Protein AF-A0A660VEI6-F1 (afdb_monomer_lite)

pLDDT: mean 92.46, std 9.11, range [47.25, 98.44]

Structure (mmCIF, N/CA/C/O backbone):
data_AF-A0A660VEI6-F1
#
_entry.id   AF-A0A660VEI6-F1
#
loop_
_atom_site.group_PDB
_atom_site.id
_atom_site.type_symbol
_atom_site.label_atom_id
_atom_site.label_alt_id
_atom_site.label_comp_id
_atom_site.label_asym_id
_atom_site.label_entity_id
_atom_site.label_seq_id
_atom_site.pdbx_PDB_ins_code
_atom_site.Cartn_x
_atom_site.Cartn_y
_atom_site.Cartn_z
_atom_site.occupancy
_atom_site.B_iso_or_equiv
_atom_site.auth_seq_id
_atom_site.auth_comp_id
_atom_site.auth_asym_id
_atom_site.auth_atom_id
_atom_site.pdbx_PDB_model_num
ATOM 1 N N . MET A 1 1 ? 2.452 -10.507 11.946 1.00 91.81 1 MET A N 1
ATOM 2 C CA . MET A 1 1 ? 1.048 -10.040 11.799 1.00 91.81 1 MET A CA 1
ATOM 3 C C . MET A 1 1 ? 0.202 -11.158 11.182 1.00 91.81 1 MET A C 1
ATOM 5 O O . MET A 1 1 ? 0.757 -11.928 10.415 1.00 91.81 1 MET A O 1
ATOM 9 N N . ARG A 1 2 ? -1.101 -11.297 11.499 1.00 91.75 2 ARG A N 1
ATOM 10 C CA . ARG A 1 2 ? -1.983 -12.286 10.831 1.00 91.75 2 ARG A CA 1
ATOM 11 C C . ARG A 1 2 ? -2.729 -11.631 9.669 1.00 91.75 2 ARG A C 1
ATOM 13 O O . ARG A 1 2 ? -3.482 -10.691 9.902 1.00 91.75 2 ARG A O 1
ATOM 20 N N . LEU A 1 3 ? -2.534 -12.141 8.456 1.00 94.94 3 LEU A N 1
ATOM 21 C CA . LEU A 1 3 ? -3.186 -11.627 7.252 1.00 94.94 3 LEU A CA 1
ATOM 22 C C . LEU A 1 3 ? -4.619 -12.165 7.103 1.00 94.94 3 LEU A C 1
ATOM 24 O O . LEU A 1 3 ? -4.914 -13.308 7.462 1.00 94.94 3 LEU A O 1
ATOM 28 N N . ARG A 1 4 ? -5.500 -11.313 6.584 1.00 95.50 4 ARG A N 1
ATOM 29 C CA . ARG A 1 4 ? -6.862 -11.602 6.133 1.00 95.50 4 ARG A CA 1
ATOM 30 C C . ARG A 1 4 ? -6.820 -12.113 4.691 1.00 95.50 4 ARG A C 1
ATOM 32 O O . ARG A 1 4 ? -5.919 -11.759 3.933 1.00 95.50 4 ARG A O 1
ATOM 39 N N . ASP A 1 5 ? -7.822 -12.898 4.312 1.00 93.25 5 ASP A N 1
ATOM 40 C CA . ASP A 1 5 ? -8.094 -13.169 2.900 1.00 93.25 5 ASP A CA 1
ATOM 41 C C . ASP A 1 5 ? -8.812 -11.961 2.278 1.00 93.25 5 ASP A C 1
ATOM 43 O O . ASP A 1 5 ? -9.616 -11.296 2.938 1.00 93.25 5 ASP A O 1
ATOM 47 N N . THR A 1 6 ? -8.488 -11.619 1.036 1.00 94.12 6 THR A N 1
ATOM 48 C CA . THR A 1 6 ? -9.081 -10.475 0.330 1.00 94.12 6 THR A CA 1
ATOM 49 C C . THR A 1 6 ? -9.237 -10.835 -1.145 1.00 94.12 6 THR A C 1
ATOM 51 O O . THR A 1 6 ? -8.268 -10.751 -1.903 1.00 94.12 6 THR A O 1
ATOM 54 N N . PRO A 1 7 ? -10.437 -11.268 -1.569 1.00 93.19 7 PRO A N 1
ATOM 55 C CA . PRO A 1 7 ? -10.655 -11.733 -2.929 1.00 93.19 7 PRO A CA 1
ATOM 56 C C . PRO A 1 7 ? -10.561 -10.586 -3.941 1.00 93.19 7 PRO A C 1
ATOM 58 O O . PRO A 1 7 ? -10.921 -9.445 -3.653 1.00 93.19 7 PRO A O 1
ATOM 61 N N . GLY A 1 8 ? -10.128 -10.919 -5.159 1.00 94.81 8 GLY A N 1
ATOM 62 C CA . GLY A 1 8 ? -10.069 -9.983 -6.284 1.00 94.81 8 GLY A CA 1
ATOM 63 C C . GLY A 1 8 ? -8.784 -9.164 -6.383 1.00 94.81 8 GLY A C 1
ATOM 64 O O . GLY A 1 8 ? -8.710 -8.291 -7.237 1.00 94.81 8 GLY A O 1
ATOM 65 N N . LEU A 1 9 ? -7.772 -9.425 -5.552 1.00 95.81 9 LEU A N 1
ATOM 66 C CA . LEU A 1 9 ? -6.461 -8.800 -5.724 1.00 95.81 9 LEU A CA 1
ATOM 67 C C . LEU A 1 9 ? -5.792 -9.268 -7.034 1.00 95.81 9 LEU A C 1
ATOM 69 O O . LEU A 1 9 ? -5.823 -10.466 -7.330 1.00 95.81 9 LEU A O 1
ATOM 73 N N . PRO A 1 10 ? -5.195 -8.352 -7.820 1.00 95.69 10 PRO A N 1
ATOM 74 C CA . PRO A 1 10 ? -4.410 -8.721 -8.992 1.00 95.69 10 PRO A CA 1
ATOM 75 C C . PRO A 1 10 ? -3.068 -9.347 -8.590 1.00 95.69 10 PRO A C 1
ATOM 77 O O . PRO A 1 10 ? -2.611 -9.193 -7.458 1.00 95.69 10 PRO A O 1
ATOM 80 N N . ASP A 1 11 ? -2.417 -10.009 -9.548 1.00 91.19 11 ASP A N 1
ATOM 81 C CA . ASP A 1 11 ? -1.073 -10.556 -9.360 1.00 91.19 11 ASP A CA 1
ATOM 82 C C . ASP A 1 11 ? -0.056 -9.440 -9.062 1.00 91.19 11 ASP A C 1
ATOM 84 O O . ASP A 1 11 ? 0.163 -8.546 -9.879 1.00 91.19 11 ASP A O 1
ATOM 88 N N . ALA A 1 12 ? 0.570 -9.503 -7.886 1.00 88.25 12 ALA A N 1
ATOM 89 C CA . ALA A 1 12 ? 1.587 -8.553 -7.447 1.00 88.25 12 ALA A CA 1
ATOM 90 C C . ALA A 1 12 ? 3.021 -8.956 -7.851 1.00 88.25 12 ALA A C 1
ATOM 92 O O . ALA A 1 12 ? 3.959 -8.222 -7.550 1.00 88.25 12 ALA A O 1
ATOM 93 N N . THR A 1 13 ? 3.212 -10.098 -8.524 1.00 86.75 13 THR A N 1
ATOM 94 C CA . THR A 1 13 ? 4.536 -10.654 -8.868 1.00 86.75 13 THR A CA 1
ATOM 95 C C . THR A 1 13 ? 5.081 -10.215 -10.231 1.00 86.75 13 THR A C 1
ATOM 97 O O . THR A 1 13 ? 6.112 -10.719 -10.675 1.00 86.75 13 THR A O 1
ATOM 100 N N . LEU A 1 14 ? 4.459 -9.216 -10.871 1.00 83.88 14 LEU A N 1
ATOM 101 C CA . LEU A 1 14 ? 5.017 -8.552 -12.055 1.00 83.88 14 LEU A CA 1
ATOM 102 C C . LEU A 1 14 ? 6.443 -8.028 -11.755 1.00 83.88 14 LEU A C 1
ATOM 104 O O . LEU A 1 14 ? 6.657 -7.360 -10.739 1.00 83.88 14 LEU A O 1
ATOM 108 N N . GLN A 1 15 ? 7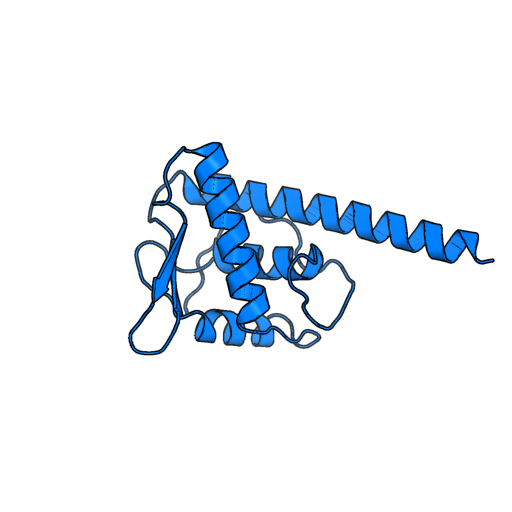.415 -8.328 -12.620 1.00 72.75 15 GLN A N 1
ATOM 109 C CA . GLN A 1 15 ? 8.814 -7.844 -12.545 1.00 72.75 15 GLN A CA 1
ATOM 110 C C . GLN A 1 15 ? 8.984 -6.667 -13.525 1.00 72.75 15 GLN A C 1
ATOM 112 O O . GLN A 1 15 ? 8.385 -6.807 -14.592 1.00 72.75 15 GLN A O 1
ATOM 117 N N . PRO A 1 16 ? 9.715 -5.542 -13.276 1.00 66.62 16 PRO A N 1
ATOM 118 C CA . PRO A 1 16 ? 10.886 -5.232 -12.398 1.00 66.62 16 PRO A CA 1
ATOM 119 C C . PRO A 1 16 ? 10.587 -4.065 -11.394 1.00 66.62 16 PRO A C 1
ATOM 121 O O . PRO A 1 16 ? 9.400 -3.801 -11.261 1.00 66.62 16 PRO A O 1
ATOM 124 N N . PRO A 1 17 ? 11.513 -3.302 -10.728 1.00 64.94 17 PRO A N 1
ATOM 125 C CA . PRO A 1 17 ? 12.928 -3.497 -10.287 1.00 64.94 17 PRO A CA 1
ATOM 126 C C . PRO A 1 17 ? 13.077 -4.297 -8.962 1.00 64.94 17 PRO A C 1
ATOM 128 O O . PRO A 1 17 ? 12.081 -4.714 -8.418 1.00 64.94 17 PRO A O 1
ATOM 131 N N . THR A 1 18 ? 14.287 -4.564 -8.430 1.00 74.50 18 THR A N 1
ATOM 132 C CA . THR A 1 18 ? 14.507 -5.359 -7.177 1.00 74.50 18 THR A CA 1
ATOM 133 C C . THR A 1 18 ? 14.773 -4.519 -5.918 1.00 74.50 18 THR A C 1
ATOM 135 O O . THR A 1 18 ? 14.865 -5.039 -4.809 1.00 74.50 18 THR A O 1
ATOM 138 N N . VAL A 1 19 ? 14.945 -3.207 -6.068 1.00 85.31 19 VAL A N 1
ATOM 139 C CA . VAL A 1 19 ? 15.024 -2.264 -4.945 1.00 85.31 19 VAL A CA 1
ATOM 140 C C . VAL A 1 19 ? 13.736 -1.464 -4.964 1.00 85.31 19 VAL A C 1
ATOM 142 O O . VAL A 1 19 ? 13.401 -0.895 -6.001 1.00 85.31 19 VAL A O 1
ATOM 145 N N . ALA A 1 20 ? 13.003 -1.454 -3.850 1.00 86.56 20 ALA A N 1
ATOM 146 C CA . ALA A 1 20 ? 11.737 -0.746 -3.798 1.00 86.56 20 ALA A CA 1
ATOM 147 C C . ALA A 1 20 ? 11.972 0.770 -3.763 1.00 86.56 20 ALA A C 1
ATOM 149 O O . ALA A 1 20 ? 12.772 1.266 -2.965 1.00 86.56 20 ALA A O 1
ATOM 150 N N . GLU A 1 21 ? 11.232 1.504 -4.586 1.00 92.62 21 GLU A N 1
ATOM 151 C CA . GLU A 1 21 ? 11.323 2.959 -4.693 1.00 92.62 21 GLU A CA 1
ATOM 152 C C . GLU A 1 21 ? 9.955 3.604 -4.462 1.00 92.62 21 GLU A C 1
ATOM 154 O O . GLU A 1 21 ? 8.908 3.072 -4.831 1.00 92.62 21 GLU A O 1
ATOM 159 N N . ALA A 1 22 ? 9.947 4.770 -3.817 1.00 93.69 22 ALA A N 1
ATOM 160 C CA . ALA A 1 22 ? 8.710 5.503 -3.583 1.00 93.69 22 ALA A CA 1
ATOM 161 C C . ALA A 1 22 ? 8.152 6.043 -4.910 1.00 93.69 22 ALA A C 1
ATOM 163 O O . ALA A 1 22 ? 8.861 6.724 -5.651 1.00 93.69 22 ALA A O 1
ATOM 164 N N . GLY A 1 23 ? 6.873 5.773 -5.183 1.00 90.69 23 GLY A N 1
ATOM 165 C CA . GLY A 1 23 ? 6.206 6.181 -6.423 1.00 90.69 23 GLY A CA 1
ATOM 166 C C . GLY A 1 23 ? 6.488 5.274 -7.624 1.00 90.69 23 GLY A C 1
ATOM 167 O O . GLY A 1 23 ? 5.968 5.532 -8.710 1.00 90.69 23 GLY A O 1
ATOM 168 N N . ASP A 1 24 ? 7.281 4.214 -7.447 1.00 92.81 24 ASP A N 1
ATOM 169 C CA . ASP A 1 24 ? 7.398 3.145 -8.431 1.00 92.81 24 ASP A CA 1
ATOM 170 C C . ASP A 1 24 ? 6.167 2.215 -8.344 1.00 92.81 24 ASP A C 1
ATOM 172 O O . ASP A 1 24 ? 5.880 1.669 -7.272 1.00 92.81 24 ASP A O 1
ATOM 176 N N . PRO A 1 25 ? 5.427 1.986 -9.449 1.00 94.75 25 PRO A N 1
ATOM 177 C CA . PRO A 1 25 ? 4.172 1.237 -9.406 1.00 94.75 25 PRO A CA 1
ATOM 178 C C . PRO A 1 25 ? 4.347 -0.223 -8.968 1.00 94.75 25 PRO A C 1
ATOM 180 O O . PRO A 1 25 ? 3.428 -0.786 -8.371 1.00 94.75 25 PRO A O 1
ATOM 183 N N . PHE A 1 26 ? 5.507 -0.841 -9.209 1.00 95.19 26 PHE A N 1
ATOM 184 C CA . PHE A 1 26 ? 5.761 -2.228 -8.810 1.00 95.19 26 PHE A CA 1
ATOM 185 C C . PHE A 1 26 ? 5.998 -2.353 -7.304 1.00 95.19 26 PHE A C 1
ATOM 187 O O . PHE A 1 26 ? 5.517 -3.306 -6.678 1.00 95.19 26 PHE A O 1
ATOM 194 N N . SER A 1 27 ? 6.694 -1.374 -6.727 1.00 95.44 27 SER A N 1
ATOM 195 C CA . SER A 1 27 ? 6.875 -1.214 -5.284 1.00 95.44 27 SER A CA 1
ATOM 196 C C . SER A 1 27 ? 5.529 -0.960 -4.600 1.00 95.44 27 SER A C 1
ATOM 198 O O . SER A 1 27 ? 5.123 -1.709 -3.705 1.00 95.44 27 SER A O 1
ATOM 200 N N . ASP A 1 28 ? 4.784 0.035 -5.088 1.00 97.12 28 ASP A N 1
ATOM 201 C CA . ASP A 1 28 ? 3.484 0.426 -4.541 1.00 97.12 28 ASP A CA 1
ATOM 202 C C . ASP A 1 28 ? 2.456 -0.712 -4.628 1.00 97.12 28 ASP A C 1
ATOM 204 O O . ASP A 1 28 ? 1.696 -0.933 -3.681 1.00 97.12 28 ASP A O 1
ATOM 208 N N . LEU A 1 29 ? 2.439 -1.485 -5.723 1.00 97.19 29 LEU A N 1
ATOM 209 C CA . LEU A 1 29 ? 1.528 -2.622 -5.888 1.00 97.19 29 LEU A CA 1
ATOM 210 C C . LEU A 1 29 ? 1.730 -3.672 -4.792 1.00 97.19 29 LEU A C 1
ATOM 212 O O . LEU A 1 29 ? 0.752 -4.145 -4.212 1.00 97.19 29 LEU A O 1
ATOM 216 N N . ARG A 1 30 ? 2.983 -4.016 -4.473 1.00 97.12 30 ARG A N 1
ATOM 217 C CA . ARG A 1 30 ? 3.315 -5.002 -3.430 1.00 97.12 30 ARG A CA 1
ATOM 218 C C . ARG A 1 30 ? 2.909 -4.511 -2.047 1.00 97.12 30 ARG A C 1
ATOM 220 O O . ARG A 1 30 ? 2.302 -5.272 -1.286 1.00 97.12 30 ARG A O 1
ATOM 227 N N . VAL A 1 31 ? 3.165 -3.234 -1.756 1.00 97.94 31 VAL A N 1
ATOM 228 C CA . VAL A 1 31 ? 2.718 -2.590 -0.516 1.00 97.94 31 VAL A CA 1
ATOM 229 C C . VAL A 1 31 ? 1.192 -2.649 -0.423 1.00 97.94 31 VAL A C 1
ATOM 231 O O . VAL A 1 31 ? 0.664 -3.227 0.526 1.00 97.94 31 VAL A O 1
ATOM 234 N N . VAL A 1 32 ? 0.459 -2.148 -1.422 1.00 98.44 32 VAL A N 1
ATOM 235 C CA . VAL A 1 32 ? -1.016 -2.143 -1.426 1.00 98.44 32 VAL A CA 1
ATOM 236 C C . VAL A 1 32 ? -1.593 -3.558 -1.332 1.00 98.44 32 VAL A C 1
ATOM 238 O O . VAL A 1 32 ? -2.574 -3.769 -0.617 1.00 98.44 32 VAL A O 1
ATOM 241 N N . HIS A 1 33 ? -0.969 -4.543 -1.978 1.00 97.88 33 HIS A N 1
ATOM 242 C CA . HIS A 1 33 ? -1.372 -5.946 -1.894 1.00 97.88 33 HIS A CA 1
ATOM 243 C C . HIS A 1 33 ? -1.242 -6.505 -0.465 1.00 97.88 33 HIS A C 1
ATOM 245 O O . HIS A 1 33 ? -2.107 -7.252 0.004 1.00 97.88 33 HIS A O 1
ATOM 251 N N . LEU A 1 34 ? -0.191 -6.136 0.275 1.00 98.44 34 LEU A N 1
ATOM 252 C CA . LEU A 1 34 ? -0.090 -6.462 1.698 1.00 98.44 34 LEU A CA 1
ATOM 253 C C . LEU A 1 34 ? -1.129 -5.693 2.526 1.00 98.44 34 LEU A C 1
ATOM 255 O O . LEU A 1 34 ? -1.847 -6.312 3.312 1.00 98.44 34 LEU A O 1
ATOM 259 N N . LEU A 1 35 ? -1.271 -4.380 2.320 1.00 98.25 35 LEU A N 1
ATOM 260 C CA . LEU A 1 35 ? -2.215 -3.524 3.056 1.00 98.25 35 LEU A CA 1
ATOM 261 C C . LEU A 1 35 ? -3.683 -3.929 2.866 1.00 98.25 35 LEU A C 1
ATOM 263 O O . LEU A 1 35 ? -4.508 -3.761 3.767 1.00 98.25 35 LEU A O 1
ATOM 267 N N . ALA A 1 36 ? -4.031 -4.514 1.724 1.00 97.94 36 ALA A N 1
ATOM 268 C CA . ALA A 1 36 ? -5.345 -5.104 1.510 1.00 97.94 36 ALA A CA 1
ATOM 269 C C . ALA A 1 36 ? -5.642 -6.223 2.521 1.00 97.94 36 ALA A C 1
ATOM 271 O O . ALA A 1 36 ? -6.769 -6.342 2.999 1.00 97.94 36 ALA A O 1
ATOM 272 N N . ARG A 1 37 ? -4.611 -6.968 2.926 1.00 97.75 37 ARG A N 1
ATOM 273 C CA . ARG A 1 37 ? -4.708 -8.170 3.755 1.00 97.75 37 ARG A CA 1
ATOM 274 C C . ARG A 1 37 ? -4.350 -7.935 5.222 1.00 97.75 37 ARG A C 1
ATOM 276 O O . ARG A 1 37 ? -4.560 -8.832 6.030 1.00 97.75 37 ARG A O 1
ATOM 283 N N . ILE A 1 38 ? -3.838 -6.773 5.625 1.00 97.38 38 ILE A N 1
ATOM 284 C CA . ILE A 1 38 ? -3.577 -6.528 7.054 1.00 97.38 38 ILE A CA 1
ATOM 285 C C . ILE A 1 38 ? -4.888 -6.483 7.869 1.00 97.38 38 ILE A C 1
ATOM 287 O O . ILE A 1 38 ? -5.963 -6.260 7.296 1.00 97.38 38 ILE A O 1
ATOM 291 N N . PRO A 1 39 ? -4.838 -6.698 9.197 1.00 96.38 39 PRO A N 1
ATOM 292 C CA . PRO A 1 39 ? -5.996 -6.515 10.069 1.00 96.38 39 PRO A CA 1
ATOM 293 C C . PRO A 1 39 ? -6.620 -5.114 9.963 1.00 96.38 39 PRO A C 1
ATOM 295 O O . PRO A 1 39 ? -5.921 -4.133 9.718 1.00 96.38 39 PRO A O 1
ATOM 298 N N . ARG A 1 40 ? -7.936 -5.024 10.178 1.00 95.44 40 ARG A N 1
ATOM 299 C CA . ARG A 1 40 ? -8.696 -3.762 10.208 1.00 95.44 40 ARG A CA 1
ATOM 300 C C . ARG A 1 40 ? -8.992 -3.328 11.639 1.00 95.44 40 ARG A C 1
ATOM 302 O O . ARG A 1 40 ? -8.938 -4.145 12.553 1.00 95.44 40 ARG A O 1
ATOM 309 N N . GLY A 1 41 ? -9.284 -2.043 11.826 1.00 95.88 41 GLY A N 1
ATOM 310 C CA . GLY A 1 41 ? -9.723 -1.460 13.097 1.00 95.88 41 GLY A CA 1
ATOM 311 C C . GLY A 1 41 ? -8.667 -1.436 14.206 1.00 95.88 41 GLY A C 1
ATOM 312 O O . GLY A 1 41 ? -8.961 -0.988 15.312 1.00 95.88 41 GLY A O 1
ATOM 313 N N . GLN A 1 42 ? -7.443 -1.891 13.932 1.00 94.88 42 GLN A N 1
ATOM 314 C CA . GLN A 1 42 ? -6.358 -1.962 14.905 1.00 94.88 42 GLN A CA 1
ATOM 315 C C . GLN A 1 42 ? -5.059 -1.371 14.340 1.00 94.88 42 GLN A C 1
ATOM 317 O O . GLN A 1 42 ? -4.813 -1.500 13.138 1.00 94.88 42 GLN A O 1
ATOM 322 N N . PRO A 1 43 ? -4.214 -0.751 15.185 1.00 96.00 43 PRO A N 1
ATOM 323 C CA . PRO A 1 43 ? -2.908 -0.266 14.759 1.00 96.00 43 PRO A CA 1
ATOM 324 C C . PRO A 1 43 ? -1.975 -1.408 14.352 1.00 96.00 43 PRO A C 1
ATOM 326 O O . PRO A 1 43 ? -1.866 -2.421 15.046 1.00 96.00 43 PRO A O 1
ATOM 329 N N . VAL A 1 44 ? -1.272 -1.214 13.240 1.00 97.38 44 VAL A N 1
ATOM 330 C CA . VAL A 1 44 ? -0.176 -2.065 12.770 1.00 97.38 44 VAL A CA 1
ATOM 331 C C . VAL A 1 44 ? 1.066 -1.195 12.613 1.00 97.38 44 VAL A C 1
ATOM 333 O O . VAL A 1 44 ? 1.031 -0.191 11.903 1.00 97.38 44 VAL A O 1
ATOM 336 N N . HIS A 1 45 ? 2.180 -1.559 13.252 1.00 97.56 45 HIS A N 1
ATOM 337 C CA . HIS A 1 45 ? 3.427 -0.810 13.096 1.00 97.56 45 HIS A CA 1
ATOM 338 C C . HIS A 1 45 ? 3.938 -0.893 11.658 1.00 97.56 45 HIS A C 1
ATOM 340 O O . HIS A 1 45 ? 4.033 -1.980 11.092 1.00 97.56 45 HIS A O 1
ATOM 346 N N . VAL A 1 46 ? 4.375 0.237 11.096 1.00 98.12 46 VAL A N 1
ATOM 347 C CA . VAL A 1 46 ? 4.966 0.264 9.747 1.00 98.12 46 VAL A CA 1
ATOM 348 C C . VAL A 1 46 ? 6.201 -0.634 9.655 1.00 98.12 46 VAL A C 1
ATOM 350 O O . VAL A 1 46 ? 6.432 -1.242 8.617 1.00 98.12 46 VAL A O 1
ATOM 353 N N . ARG A 1 47 ? 6.969 -0.783 10.744 1.00 97.31 47 ARG A N 1
ATOM 354 C CA . ARG A 1 47 ? 8.090 -1.735 10.786 1.00 97.31 47 ARG A CA 1
ATOM 355 C C . ARG A 1 47 ? 7.628 -3.164 10.490 1.00 97.31 47 ARG A C 1
ATOM 357 O O . ARG A 1 47 ? 8.216 -3.811 9.644 1.00 97.31 47 ARG A O 1
ATOM 364 N N . ASP A 1 48 ? 6.551 -3.616 11.124 1.00 98.00 48 ASP A N 1
ATOM 365 C CA . ASP A 1 48 ? 6.056 -4.982 10.937 1.00 98.00 48 ASP A CA 1
ATOM 366 C C . ASP A 1 48 ? 5.477 -5.192 9.519 1.00 98.00 48 ASP A C 1
ATOM 368 O O . ASP A 1 48 ? 5.407 -6.321 9.039 1.00 98.00 48 ASP A O 1
ATOM 372 N N . ILE A 1 49 ? 5.058 -4.111 8.844 1.00 98.38 49 ILE A N 1
ATOM 373 C CA . ILE A 1 49 ? 4.661 -4.127 7.427 1.00 98.38 49 ILE A CA 1
ATOM 374 C C . ILE A 1 49 ? 5.895 -4.310 6.538 1.00 98.38 49 ILE A C 1
ATOM 376 O O . ILE A 1 49 ? 5.860 -5.152 5.648 1.00 98.38 49 ILE A O 1
ATOM 380 N N . VAL A 1 50 ? 6.978 -3.569 6.797 1.00 98.19 50 VAL A N 1
ATOM 381 C CA . VAL A 1 50 ? 8.260 -3.729 6.085 1.00 98.19 50 VAL A CA 1
ATOM 382 C C . VAL A 1 50 ? 8.804 -5.145 6.274 1.00 98.19 50 VAL A C 1
ATOM 384 O O . VAL A 1 50 ? 9.046 -5.827 5.286 1.00 98.19 50 VAL A O 1
ATOM 387 N N . ASP A 1 51 ? 8.881 -5.623 7.519 1.00 98.00 51 ASP A N 1
ATOM 388 C CA . ASP A 1 51 ? 9.378 -6.967 7.836 1.00 98.00 51 ASP A CA 1
ATOM 389 C C . ASP A 1 51 ? 8.576 -8.056 7.095 1.00 98.00 51 ASP A C 1
ATOM 391 O O . ASP A 1 51 ? 9.132 -9.058 6.648 1.00 98.00 51 ASP A O 1
ATOM 395 N N . GLN A 1 52 ? 7.259 -7.865 6.945 1.00 98.31 52 GLN A N 1
ATOM 396 C CA . GLN A 1 52 ? 6.412 -8.792 6.196 1.00 98.31 52 GLN A CA 1
ATOM 397 C C . GLN A 1 52 ? 6.614 -8.684 4.678 1.00 98.31 52 GLN A C 1
ATOM 399 O O . GLN A 1 52 ? 6.561 -9.708 4.005 1.00 98.31 52 GLN A O 1
ATOM 404 N N . LEU A 1 53 ? 6.842 -7.485 4.131 1.00 97.44 53 LEU A N 1
ATOM 405 C CA . LEU A 1 53 ? 7.143 -7.307 2.705 1.00 97.44 53 LEU A CA 1
ATOM 406 C C . LEU A 1 53 ? 8.465 -7.975 2.329 1.00 97.44 53 LEU A C 1
ATOM 408 O O . LEU A 1 53 ? 8.491 -8.740 1.370 1.00 97.44 53 LEU A O 1
ATOM 412 N N . ASP A 1 54 ? 9.523 -7.747 3.106 1.00 96.50 54 ASP A N 1
ATOM 413 C CA . ASP A 1 54 ? 10.834 -8.364 2.868 1.00 96.50 54 ASP A CA 1
ATOM 414 C C . ASP A 1 54 ? 10.780 -9.896 3.029 1.00 96.50 54 ASP A C 1
ATOM 416 O O . ASP A 1 54 ? 11.505 -10.626 2.357 1.00 96.50 54 ASP A O 1
ATOM 420 N N . ALA A 1 55 ? 9.894 -10.411 3.892 1.00 96.56 55 ALA A N 1
ATOM 421 C CA . ALA A 1 55 ? 9.664 -11.849 4.031 1.00 96.56 55 ALA A CA 1
ATOM 422 C C . ALA A 1 55 ? 8.855 -12.454 2.866 1.00 96.56 55 ALA A C 1
ATOM 424 O O . ALA A 1 55 ? 9.112 -13.595 2.478 1.00 96.56 55 ALA A O 1
ATOM 425 N N . ASP A 1 56 ? 7.878 -11.717 2.326 1.00 94.94 56 ASP A N 1
ATOM 426 C CA . ASP A 1 56 ? 7.028 -12.159 1.211 1.00 94.94 56 ASP A CA 1
ATOM 427 C C . ASP A 1 56 ? 7.763 -12.072 -0.144 1.00 94.94 56 ASP A C 1
ATOM 429 O O . ASP A 1 56 ? 7.486 -12.868 -1.043 1.00 94.94 56 ASP A O 1
ATOM 433 N N . TYR A 1 57 ? 8.705 -11.132 -0.288 1.00 92.62 57 TYR A N 1
ATOM 434 C CA . TYR A 1 57 ? 9.432 -10.838 -1.528 1.00 92.62 57 TYR A CA 1
ATOM 435 C C . TYR A 1 57 ? 10.948 -10.835 -1.285 1.00 92.62 57 TYR A C 1
ATOM 437 O O . TYR A 1 57 ? 11.573 -9.789 -1.159 1.00 92.62 57 TYR A O 1
ATOM 445 N N . LEU A 1 58 ? 11.550 -12.026 -1.230 1.00 91.69 58 LEU A N 1
ATOM 446 C CA . LEU A 1 58 ? 12.966 -12.215 -0.870 1.00 91.69 58 LEU A CA 1
ATOM 447 C C . LEU A 1 58 ? 13.967 -11.577 -1.849 1.00 91.69 58 LEU A C 1
ATOM 449 O O . LEU A 1 58 ? 15.137 -11.395 -1.516 1.00 91.69 58 LEU A O 1
ATOM 453 N N . ASP A 1 59 ? 13.530 -11.304 -3.074 1.00 90.00 59 ASP A N 1
ATOM 454 C CA . ASP A 1 59 ? 14.280 -10.613 -4.120 1.00 90.00 59 ASP A CA 1
ATOM 455 C C . ASP A 1 59 ? 14.137 -9.084 -4.053 1.00 90.00 59 ASP A C 1
ATOM 457 O O . ASP A 1 59 ? 14.741 -8.386 -4.865 1.00 90.00 59 ASP A O 1
ATOM 461 N N . TRP A 1 60 ? 13.369 -8.567 -3.089 1.00 93.50 60 TRP A N 1
ATOM 462 C CA . TRP A 1 60 ? 13.121 -7.146 -2.886 1.00 93.50 60 TRP A CA 1
ATOM 463 C C . TRP A 1 60 ? 13.693 -6.649 -1.562 1.00 93.50 60 TRP A C 1
ATOM 465 O O . TRP A 1 60 ? 13.841 -7.394 -0.597 1.00 93.50 60 TRP A O 1
ATOM 475 N N . SER A 1 61 ? 13.988 -5.351 -1.517 1.00 95.06 61 SER A N 1
ATOM 476 C CA . SER A 1 61 ? 14.266 -4.641 -0.270 1.00 95.06 61 SER A CA 1
ATOM 477 C C . SER A 1 61 ? 13.325 -3.456 -0.136 1.00 95.06 61 SER A C 1
ATOM 479 O O . SER A 1 61 ? 13.358 -2.538 -0.960 1.00 95.06 61 SER A O 1
ATOM 481 N N . PHE A 1 62 ? 12.502 -3.476 0.910 1.00 96.75 62 PHE A N 1
ATOM 482 C CA . PHE A 1 62 ? 11.587 -2.400 1.253 1.00 96.75 62 PHE A CA 1
ATOM 483 C C . PHE A 1 62 ? 12.147 -1.528 2.372 1.00 96.75 62 PHE A C 1
ATOM 485 O O . PHE A 1 62 ? 12.781 -1.985 3.320 1.00 96.75 62 PHE A O 1
ATOM 492 N N . SER A 1 63 ? 11.868 -0.230 2.286 1.00 97.00 63 SER A N 1
ATOM 493 C CA . SER A 1 63 ? 12.169 0.716 3.354 1.00 97.00 63 SER A CA 1
ATOM 494 C C . SER A 1 63 ? 10.882 1.247 3.977 1.00 97.00 63 SER A C 1
ATOM 496 O O . SER A 1 63 ? 9.799 1.218 3.384 1.00 97.00 63 SER A O 1
ATOM 498 N N . ARG A 1 64 ? 11.004 1.800 5.188 1.00 97.00 64 ARG A N 1
ATOM 499 C CA . ARG A 1 64 ? 9.900 2.519 5.838 1.00 97.00 64 ARG A CA 1
ATOM 500 C C . ARG A 1 64 ? 9.380 3.664 4.966 1.00 97.00 64 ARG A C 1
ATOM 502 O O . ARG A 1 64 ? 8.182 3.918 4.971 1.00 97.00 64 ARG A O 1
ATOM 509 N N . GLU A 1 65 ? 10.270 4.354 4.259 1.00 97.06 65 GLU A N 1
ATOM 510 C CA . GLU A 1 65 ? 9.931 5.514 3.430 1.00 97.06 65 GLU A CA 1
ATOM 511 C C . GLU A 1 65 ? 9.032 5.117 2.261 1.00 97.06 65 GLU A C 1
ATOM 513 O O . GLU A 1 65 ? 8.031 5.789 2.030 1.00 97.06 65 GLU A O 1
ATOM 518 N N . VAL A 1 66 ? 9.323 3.987 1.605 1.00 97.56 66 VAL A N 1
ATOM 519 C CA . VAL A 1 66 ? 8.474 3.432 0.540 1.00 97.56 66 VAL A CA 1
ATOM 520 C C . VAL A 1 66 ? 7.072 3.155 1.078 1.00 97.56 66 VAL A C 1
ATOM 522 O O . VAL A 1 66 ? 6.098 3.680 0.549 1.00 97.56 66 VAL A O 1
ATOM 525 N N . VAL A 1 67 ? 6.960 2.417 2.190 1.00 98.19 67 VAL A N 1
ATOM 526 C CA . VAL A 1 67 ? 5.650 2.080 2.776 1.00 98.19 67 VAL A CA 1
ATOM 527 C C . VAL A 1 67 ? 4.873 3.335 3.186 1.00 98.19 67 VAL A C 1
ATOM 529 O O . VAL A 1 67 ? 3.677 3.434 2.915 1.00 98.19 67 VAL A O 1
ATOM 532 N N . VAL A 1 68 ? 5.532 4.307 3.825 1.00 98.06 68 VAL A N 1
ATOM 533 C CA . VAL A 1 68 ? 4.896 5.570 4.229 1.00 98.06 68 VAL A CA 1
ATOM 534 C C . VAL A 1 68 ? 4.421 6.361 3.011 1.00 98.06 68 VAL A C 1
ATOM 536 O O . VAL A 1 68 ? 3.290 6.841 3.023 1.00 98.06 68 VAL A O 1
ATOM 539 N N . ALA A 1 69 ? 5.232 6.467 1.957 1.00 98.19 69 ALA A N 1
ATOM 540 C CA . ALA A 1 69 ? 4.855 7.168 0.734 1.00 98.19 69 ALA A CA 1
ATOM 541 C C . ALA A 1 69 ? 3.618 6.534 0.076 1.00 98.19 69 ALA A C 1
ATOM 543 O O . ALA A 1 69 ? 2.655 7.245 -0.225 1.00 98.19 69 ALA A O 1
ATOM 544 N N . THR A 1 70 ? 3.583 5.202 -0.051 1.00 98.31 70 THR A N 1
ATOM 545 C CA . THR A 1 70 ? 2.413 4.494 -0.589 1.00 98.31 70 THR A CA 1
ATOM 546 C C . THR A 1 70 ? 1.171 4.719 0.281 1.00 98.31 70 THR A C 1
ATOM 548 O O . THR A 1 70 ? 0.078 4.951 -0.238 1.00 98.31 70 THR A O 1
ATOM 551 N N . VAL A 1 71 ? 1.310 4.688 1.614 1.00 97.94 71 VAL A N 1
ATOM 552 C CA . VAL A 1 71 ? 0.194 4.958 2.537 1.00 97.94 71 VAL A CA 1
ATOM 553 C C . VAL A 1 71 ? -0.325 6.383 2.362 1.00 97.94 71 VAL A C 1
ATOM 555 O O . VAL A 1 71 ? -1.533 6.563 2.235 1.00 97.94 71 VAL A O 1
ATOM 558 N N . VAL A 1 72 ? 0.553 7.385 2.296 1.00 97.31 72 VAL A N 1
ATOM 559 C CA . VAL A 1 72 ? 0.164 8.785 2.059 1.00 97.31 72 VAL A CA 1
ATOM 560 C C . VAL A 1 72 ? -0.590 8.922 0.733 1.00 97.31 72 VAL A C 1
ATOM 562 O O . VAL A 1 72 ? -1.628 9.586 0.680 1.00 97.31 72 VAL A O 1
ATOM 565 N N . GLN A 1 73 ? -0.143 8.235 -0.320 1.00 97.69 73 GLN A N 1
ATOM 566 C CA . GLN A 1 73 ? -0.858 8.223 -1.595 1.00 97.69 73 GLN A CA 1
ATOM 567 C C . GLN A 1 73 ? -2.250 7.580 -1.474 1.00 97.69 73 GLN A C 1
ATOM 569 O O . GLN A 1 73 ? -3.224 8.093 -2.029 1.00 97.69 73 GLN A O 1
ATOM 574 N N . LEU A 1 74 ? -2.390 6.493 -0.707 1.00 97.69 74 LEU A N 1
ATOM 575 C CA . LEU A 1 74 ? -3.695 5.891 -0.421 1.00 97.69 74 LEU A CA 1
ATOM 576 C C . LEU A 1 74 ? -4.610 6.836 0.367 1.00 97.69 74 LEU A C 1
ATOM 578 O O . LEU A 1 74 ? -5.796 6.912 0.051 1.00 97.69 74 LEU A O 1
ATOM 582 N N . GLN A 1 75 ? -4.083 7.588 1.339 1.00 97.38 75 GLN A N 1
ATOM 583 C CA . GLN A 1 75 ? -4.857 8.604 2.063 1.00 97.38 75 GLN A CA 1
ATOM 584 C C . GLN A 1 75 ? -5.392 9.681 1.111 1.00 97.38 75 GLN A C 1
ATOM 586 O O . GLN A 1 75 ? -6.570 10.034 1.177 1.00 97.38 75 GLN A O 1
ATOM 591 N N . ALA A 1 76 ? -4.557 10.164 0.187 1.00 96.56 76 ALA A N 1
ATOM 592 C CA . ALA A 1 76 ? -4.958 11.149 -0.816 1.00 96.56 76 ALA A CA 1
ATOM 593 C C . ALA A 1 76 ? -6.044 10.608 -1.764 1.00 96.56 76 ALA A C 1
ATOM 595 O O . ALA A 1 76 ? -7.045 11.284 -2.032 1.00 96.56 76 ALA A O 1
ATOM 596 N N . ASN A 1 77 ? -5.892 9.364 -2.228 1.00 97.25 77 ASN A N 1
ATOM 597 C CA . ASN A 1 77 ? -6.890 8.699 -3.068 1.00 97.25 77 ASN A CA 1
ATOM 598 C C . ASN A 1 77 ? -8.216 8.520 -2.313 1.00 97.25 77 ASN A C 1
ATOM 600 O O . ASN A 1 77 ? -9.289 8.752 -2.867 1.00 97.25 77 ASN A O 1
ATOM 604 N N . TRP A 1 78 ? -8.150 8.139 -1.037 1.00 97.12 78 TRP A N 1
ATOM 605 C CA . TRP A 1 78 ? -9.328 7.949 -0.199 1.00 97.12 78 TRP A CA 1
ATOM 606 C C . TRP A 1 78 ? -10.074 9.265 0.033 1.00 97.12 78 TRP A C 1
ATOM 608 O O . TRP A 1 78 ? -11.292 9.326 -0.140 1.00 97.12 78 TRP A O 1
ATOM 618 N N . LEU A 1 79 ? -9.343 10.335 0.358 1.00 96.44 79 LEU A N 1
ATOM 619 C CA . LEU A 1 79 ? -9.902 11.675 0.518 1.00 96.44 79 LEU A CA 1
ATOM 620 C C . LEU A 1 79 ? -10.595 12.152 -0.761 1.00 96.44 79 LEU A C 1
ATOM 622 O O . LEU A 1 79 ? -11.659 12.765 -0.695 1.00 96.44 79 LEU A O 1
ATOM 626 N N . THR A 1 80 ? -10.028 11.834 -1.922 1.00 96.75 80 THR A N 1
ATOM 627 C CA . THR A 1 80 ? -10.631 12.156 -3.220 1.00 96.75 80 THR A CA 1
ATOM 628 C C . THR A 1 80 ? -11.947 11.404 -3.433 1.00 96.75 80 THR A C 1
ATOM 630 O O . THR A 1 80 ? -12.944 12.011 -3.826 1.00 96.75 80 THR A O 1
ATOM 633 N N . ASP A 1 81 ? -11.975 10.106 -3.120 1.00 96.19 81 ASP A N 1
ATOM 634 C CA . ASP A 1 81 ? -13.127 9.237 -3.382 1.00 96.19 81 ASP A CA 1
ATOM 635 C C . ASP A 1 81 ? -14.267 9.413 -2.354 1.00 96.19 81 ASP A C 1
ATOM 637 O O . ASP A 1 81 ? -15.442 9.343 -2.717 1.00 96.19 81 ASP A O 1
ATOM 641 N N . TYR A 1 82 ? -13.947 9.667 -1.078 1.00 94.81 82 TYR A N 1
ATOM 642 C CA . TYR A 1 82 ? -14.920 9.684 0.029 1.00 94.81 82 TYR A CA 1
ATOM 643 C C . TYR A 1 82 ? -14.970 10.984 0.845 1.00 94.81 82 TYR A C 1
ATOM 645 O O . TYR A 1 82 ? -15.810 11.099 1.741 1.00 94.81 82 TYR A O 1
ATOM 653 N N . ARG A 1 83 ? -14.114 11.973 0.553 1.00 93.00 83 ARG A N 1
ATOM 654 C CA . ARG A 1 83 ? -14.095 13.302 1.204 1.00 93.00 83 ARG A CA 1
ATOM 655 C C . ARG A 1 83 ? -13.901 13.274 2.730 1.00 93.00 83 ARG A C 1
ATOM 657 O O . ARG A 1 83 ? -14.363 14.172 3.425 1.00 93.00 83 ARG A O 1
ATOM 664 N N . ASN A 1 84 ? -13.220 12.255 3.247 1.00 89.62 84 ASN A N 1
ATOM 665 C CA . ASN A 1 84 ? -12.755 12.143 4.636 1.00 89.62 84 ASN A CA 1
ATOM 666 C C . ASN A 1 84 ? -11.392 11.433 4.656 1.00 89.62 84 ASN A C 1
ATOM 668 O O . ASN A 1 84 ? -10.951 10.969 3.609 1.00 89.62 84 ASN A O 1
ATOM 672 N N . SER A 1 85 ? -10.734 11.344 5.812 1.00 81.81 85 SER A N 1
ATOM 673 C CA . SER A 1 85 ? -9.454 10.632 5.982 1.00 81.81 85 SER A CA 1
ATOM 674 C C . SER A 1 85 ? -9.572 9.329 6.778 1.00 81.81 85 SER A C 1
ATOM 676 O O . SER A 1 85 ? -8.584 8.621 6.927 1.00 81.81 85 SER A O 1
ATOM 678 N N . ASP A 1 86 ? -10.766 8.995 7.265 1.00 89.38 86 ASP A N 1
ATOM 679 C CA . ASP A 1 86 ? -10.976 7.971 8.299 1.00 89.38 86 ASP A CA 1
ATOM 680 C C . ASP A 1 86 ? -10.710 6.537 7.806 1.00 89.38 86 ASP A C 1
ATOM 682 O O . ASP A 1 86 ? -10.588 5.611 8.599 1.00 89.38 86 ASP A O 1
ATOM 686 N N . GLY A 1 87 ? -10.639 6.328 6.486 1.00 92.56 87 GLY A N 1
ATOM 687 C CA . GLY A 1 87 ? -10.431 5.003 5.898 1.00 92.56 87 GLY A CA 1
ATOM 688 C C . GLY A 1 87 ? -9.023 4.453 6.075 1.00 92.56 87 GLY A C 1
ATOM 689 O O . GLY A 1 87 ? -8.853 3.250 6.272 1.00 92.56 87 GLY A O 1
ATOM 690 N N . ILE A 1 88 ? -8.019 5.325 5.964 1.00 96.44 88 ILE A N 1
ATOM 691 C CA . ILE A 1 88 ? -6.595 4.982 5.979 1.00 96.44 88 ILE A CA 1
ATOM 692 C C . ILE A 1 88 ? -5.892 6.036 6.829 1.00 96.44 88 ILE A C 1
ATOM 694 O O . ILE A 1 88 ? -5.804 7.199 6.442 1.00 96.44 88 ILE A O 1
ATOM 698 N N . GLU A 1 89 ? -5.363 5.644 7.979 1.00 96.00 89 GLU A N 1
ATOM 699 C CA . GLU A 1 89 ? -4.759 6.578 8.921 1.00 96.00 89 GLU A CA 1
ATOM 700 C C . GLU A 1 89 ? -3.334 6.172 9.272 1.00 96.00 89 GLU A C 1
ATOM 702 O O . GLU A 1 89 ? -3.105 5.139 9.900 1.00 96.00 89 GLU A O 1
ATOM 707 N N . LEU A 1 90 ? -2.380 7.025 8.906 1.00 96.06 90 LEU A N 1
ATOM 708 C CA . LEU A 1 90 ? -1.023 6.978 9.429 1.00 96.06 90 LEU A CA 1
ATOM 709 C C . LEU A 1 90 ? -0.939 7.847 10.689 1.00 96.06 90 LEU A C 1
ATOM 711 O O . LEU A 1 90 ? -1.303 9.023 10.662 1.00 96.06 90 LEU A O 1
ATOM 715 N N . ARG A 1 91 ? -0.474 7.267 11.794 1.00 94.69 91 ARG A N 1
ATOM 716 C CA . ARG A 1 91 ? -0.381 7.921 13.105 1.00 94.69 91 ARG A CA 1
ATOM 717 C C . ARG A 1 91 ? 1.026 7.772 13.673 1.00 94.69 91 ARG A C 1
ATOM 719 O O . ARG A 1 91 ? 1.686 6.759 13.445 1.00 94.69 91 ARG A O 1
ATOM 726 N N . ASP A 1 92 ? 1.455 8.741 14.474 1.00 92.88 92 ASP A N 1
ATOM 727 C CA . ASP A 1 92 ? 2.688 8.628 15.252 1.00 92.88 92 ASP A CA 1
ATOM 728 C C . ASP A 1 92 ? 2.443 7.785 16.510 1.00 92.88 92 ASP A C 1
ATOM 730 O O . ASP A 1 92 ? 1.807 8.223 17.472 1.00 92.88 92 ASP A O 1
ATOM 734 N N . GLY A 1 93 ? 2.938 6.548 16.496 1.00 88.69 93 GLY A N 1
ATOM 735 C CA . GLY A 1 93 ? 2.914 5.642 17.638 1.00 88.69 93 GLY A CA 1
ATOM 736 C C . GLY A 1 93 ? 4.129 5.816 18.551 1.00 88.69 93 GLY A C 1
ATOM 737 O O . GLY A 1 93 ? 5.162 6.376 18.177 1.00 88.69 93 GLY A O 1
ATOM 738 N N . ARG A 1 94 ? 4.051 5.261 19.769 1.00 87.00 94 ARG A N 1
ATOM 739 C CA . ARG A 1 94 ? 5.146 5.329 20.765 1.00 87.00 94 ARG A CA 1
ATOM 740 C C . ARG A 1 94 ? 6.457 4.700 20.285 1.00 87.00 94 ARG A C 1
ATOM 742 O O . ARG A 1 94 ? 7.521 5.066 20.775 1.00 87.00 94 ARG A O 1
ATOM 749 N N . SER A 1 95 ? 6.379 3.753 19.356 1.00 88.25 95 SER A N 1
ATOM 750 C CA . SER A 1 95 ? 7.527 3.011 18.821 1.00 88.25 95 SER A CA 1
ATOM 751 C C . SER A 1 95 ? 7.774 3.289 17.334 1.00 88.25 95 SER A C 1
ATOM 753 O O . SER A 1 95 ? 8.489 2.537 16.672 1.00 88.25 95 SER A O 1
ATOM 755 N N . GLY A 1 96 ? 7.206 4.378 16.809 1.00 92.88 96 GLY A N 1
ATOM 756 C CA . GLY A 1 96 ? 7.264 4.755 15.399 1.00 92.88 96 GLY A CA 1
ATOM 757 C C . GLY A 1 96 ? 5.883 4.763 14.739 1.00 92.88 96 GLY A C 1
ATOM 758 O O . GLY A 1 96 ? 4.879 4.546 15.416 1.00 92.88 96 GLY A O 1
ATOM 759 N N . PRO A 1 97 ? 5.824 5.022 13.423 1.00 96.94 97 PRO A N 1
ATOM 760 C CA . PRO A 1 97 ? 4.563 5.185 12.718 1.00 96.94 97 PRO A CA 1
ATOM 761 C C . PRO A 1 97 ? 3.733 3.896 12.711 1.00 96.94 97 PRO A C 1
ATOM 763 O O . PRO A 1 97 ? 4.259 2.786 12.557 1.00 96.94 97 PRO A O 1
ATOM 766 N N . GLU A 1 98 ? 2.426 4.066 12.859 1.00 97.69 98 GLU A N 1
ATOM 767 C CA . GLU A 1 98 ? 1.410 3.017 12.878 1.00 97.69 98 GLU A CA 1
ATOM 768 C C . GLU A 1 98 ? 0.344 3.313 11.825 1.00 97.69 98 GLU A C 1
ATOM 770 O O . GLU A 1 98 ? -0.090 4.452 11.664 1.00 97.69 98 GLU A O 1
ATOM 775 N N . LEU A 1 99 ? -0.093 2.272 11.124 1.00 97.56 99 LEU A N 1
ATOM 776 C CA . LEU A 1 99 ? -1.191 2.320 10.174 1.00 97.56 99 LEU A CA 1
ATOM 777 C C . LEU A 1 99 ? -2.446 1.728 10.815 1.00 97.56 99 LEU A C 1
ATOM 779 O O . LEU A 1 99 ? -2.423 0.605 11.319 1.00 97.56 99 LEU A O 1
ATOM 783 N N . VAL A 1 100 ? -3.552 2.462 10.746 1.00 97.50 100 VAL A N 1
ATOM 784 C CA . VAL A 1 100 ? -4.896 1.966 11.043 1.00 97.50 100 VAL A CA 1
ATOM 785 C C . VAL A 1 100 ? -5.699 2.013 9.752 1.00 97.50 100 VAL A C 1
ATOM 787 O O . VAL A 1 100 ? -5.800 3.058 9.115 1.00 97.50 100 VAL A O 1
ATOM 790 N N . ILE A 1 101 ? -6.275 0.877 9.365 1.00 97.56 101 ILE A N 1
ATOM 791 C CA . ILE A 1 101 ? -7.238 0.823 8.266 1.00 97.56 101 ILE A CA 1
ATOM 792 C C . ILE A 1 101 ? -8.617 0.574 8.858 1.00 97.56 101 ILE A C 1
ATOM 794 O O . ILE A 1 101 ? -8.780 -0.343 9.665 1.00 97.56 101 ILE A O 1
ATOM 798 N N . GLU A 1 102 ? -9.590 1.384 8.457 1.00 96.56 102 GLU A N 1
ATOM 799 C CA . GLU A 1 102 ? -10.963 1.317 8.947 1.00 96.56 102 GLU A CA 1
ATOM 800 C C . GLU A 1 102 ? -11.556 -0.094 8.820 1.00 96.56 102 GLU A C 1
ATOM 802 O O . GLU A 1 102 ? -11.383 -0.782 7.811 1.00 96.56 102 GLU A O 1
ATOM 807 N N . ASP A 1 103 ? -12.290 -0.522 9.846 1.00 96.25 103 ASP A N 1
ATOM 808 C CA . ASP A 1 103 ? -13.081 -1.750 9.799 1.00 96.25 103 ASP A CA 1
ATOM 809 C C . ASP A 1 103 ? -14.464 -1.467 9.208 1.00 96.25 103 ASP A C 1
ATOM 811 O O . ASP A 1 103 ? -15.462 -1.307 9.912 1.00 96.25 103 ASP A O 1
ATOM 815 N N . SER A 1 104 ? -14.504 -1.316 7.885 1.00 94.31 104 SER A N 1
ATOM 816 C CA . SER A 1 104 ? -15.738 -1.055 7.155 1.00 94.31 104 SER A CA 1
ATOM 817 C C . SER A 1 104 ? -15.788 -1.811 5.831 1.00 94.31 104 SER A C 1
ATOM 819 O O . SER A 1 104 ? -14.779 -2.056 5.164 1.00 94.31 104 SER A O 1
ATOM 821 N N . SER A 1 105 ? -17.005 -2.141 5.395 1.00 92.81 105 SER A N 1
ATOM 822 C CA . SER A 1 105 ? -17.243 -2.873 4.146 1.00 92.81 105 SER A CA 1
ATOM 823 C C . SER A 1 105 ? -16.857 -2.092 2.883 1.00 92.81 105 SER A C 1
ATOM 825 O O . SER A 1 105 ? -16.769 -2.681 1.807 1.00 92.81 105 SER A O 1
ATOM 827 N N . ARG A 1 106 ? -16.609 -0.777 2.986 1.00 94.81 106 ARG A N 1
ATOM 828 C CA . ARG A 1 106 ? -16.167 0.065 1.861 1.00 94.81 106 ARG A CA 1
ATOM 829 C C . ARG A 1 106 ? -14.675 -0.066 1.558 1.00 94.81 106 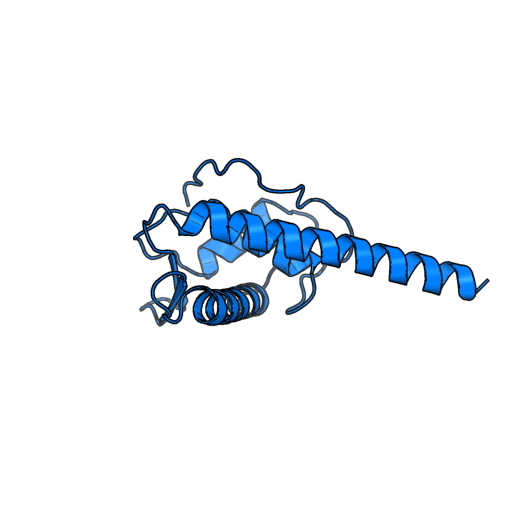ARG A C 1
ATOM 831 O O . ARG A 1 106 ? -14.282 0.217 0.425 1.00 94.81 106 ARG A O 1
ATOM 838 N N . VAL A 1 107 ? -13.856 -0.491 2.525 1.00 96.31 107 VAL A N 1
ATOM 839 C CA . VAL A 1 107 ? -12.395 -0.539 2.362 1.00 96.31 107 VAL A CA 1
ATOM 840 C C . VAL A 1 107 ? -11.980 -1.607 1.364 1.00 96.31 107 VAL A C 1
ATOM 842 O O . VAL A 1 107 ? -11.245 -1.303 0.431 1.00 96.31 107 VAL A O 1
ATOM 845 N N . ASP A 1 108 ? -12.452 -2.842 1.525 1.00 95.62 108 ASP A N 1
ATOM 846 C CA . ASP A 1 108 ? -11.997 -3.968 0.703 1.00 95.62 108 ASP A CA 1
ATOM 847 C C . ASP A 1 108 ? -12.263 -3.766 -0.805 1.00 95.62 108 ASP A C 1
ATOM 849 O O . ASP A 1 108 ? -11.306 -3.816 -1.583 1.00 95.62 108 ASP A O 1
ATOM 853 N N . PRO A 1 109 ? -13.483 -3.422 -1.268 1.00 96.81 109 PRO A N 1
ATOM 854 C CA . PRO A 1 109 ? -13.687 -3.136 -2.687 1.00 96.81 109 PRO A CA 1
ATOM 855 C C . PRO A 1 109 ? -12.911 -1.897 -3.156 1.00 96.81 109 PRO A C 1
ATOM 857 O O . PRO A 1 109 ? -12.588 -1.794 -4.338 1.00 96.81 109 PRO A O 1
ATOM 860 N N . TRP A 1 110 ? -12.621 -0.935 -2.276 1.00 97.88 110 TRP A N 1
ATOM 861 C CA . TRP A 1 110 ? -11.864 0.262 -2.634 1.00 97.88 110 TRP A CA 1
ATOM 862 C C . TRP A 1 110 ? -10.365 -0.010 -2.799 1.00 97.88 110 TRP A C 1
ATOM 864 O O . TRP A 1 110 ? -9.789 0.429 -3.797 1.00 97.88 110 TRP A O 1
ATOM 874 N N . ILE A 1 111 ? -9.744 -0.756 -1.880 1.00 98.00 111 ILE A N 1
ATOM 875 C CA . ILE A 1 111 ? -8.308 -1.065 -1.917 1.00 98.00 111 ILE A CA 1
ATOM 876 C C . ILE A 1 111 ? -7.973 -2.036 -3.052 1.00 98.00 111 ILE A C 1
ATOM 878 O O . ILE A 1 111 ? -6.959 -1.861 -3.722 1.00 98.00 111 ILE A O 1
ATOM 882 N N . VAL A 1 112 ? -8.877 -2.974 -3.364 1.00 98.38 112 VAL A N 1
ATOM 883 C CA . VAL A 1 112 ? -8.764 -3.841 -4.549 1.00 98.38 112 VAL A CA 1
ATOM 884 C C . VAL A 1 112 ? -8.742 -3.012 -5.838 1.00 98.38 112 VAL A C 1
ATOM 886 O O . VAL A 1 112 ? -7.920 -3.259 -6.719 1.00 98.38 112 VAL A O 1
ATOM 889 N N . ARG A 1 113 ? -9.568 -1.959 -5.942 1.00 98.25 113 ARG A N 1
ATOM 890 C CA . ARG A 1 113 ? -9.494 -1.029 -7.084 1.00 98.25 113 ARG A CA 1
ATOM 891 C C . ARG A 1 113 ? -8.170 -0.266 -7.136 1.00 98.25 113 ARG A C 1
ATOM 893 O O . ARG A 1 113 ? -7.683 -0.031 -8.237 1.00 98.25 113 ARG A O 1
ATOM 900 N N . GLN A 1 114 ? -7.576 0.101 -5.995 1.00 98.31 114 GLN A N 1
ATOM 901 C CA . GLN A 1 114 ? -6.240 0.720 -5.980 1.00 98.31 114 GLN A CA 1
ATOM 902 C C . GLN A 1 114 ? -5.185 -0.241 -6.530 1.00 98.31 114 GLN A C 1
ATOM 904 O O . GLN A 1 114 ? -4.392 0.153 -7.380 1.00 98.31 114 GLN A O 1
ATOM 909 N N . ALA A 1 115 ? -5.224 -1.506 -6.101 1.00 98.38 115 ALA A N 1
ATOM 910 C CA . ALA A 1 115 ? -4.3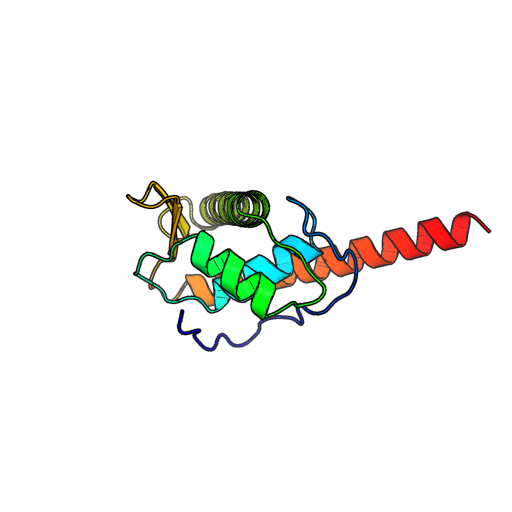09 -2.532 -6.584 1.00 98.38 115 ALA A CA 1
ATOM 911 C C . ALA A 1 115 ? -4.440 -2.734 -8.101 1.00 98.38 115 ALA A C 1
ATOM 913 O O . ALA A 1 115 ? -3.435 -2.772 -8.798 1.00 98.38 115 ALA A O 1
ATOM 914 N N . HIS A 1 116 ? -5.662 -2.780 -8.641 1.00 98.44 116 HIS A N 1
ATOM 915 C CA . HIS A 1 116 ? -5.863 -2.869 -10.092 1.00 98.44 116 HIS A CA 1
ATOM 916 C C . HIS A 1 116 ? -5.344 -1.650 -10.860 1.00 98.44 116 HIS A C 1
ATOM 918 O O . HIS A 1 116 ? -4.808 -1.816 -11.954 1.00 98.44 116 HIS A O 1
ATOM 924 N N . ARG A 1 117 ? -5.480 -0.436 -10.306 1.00 97.75 117 ARG A N 1
ATOM 925 C CA . ARG A 1 117 ? -4.898 0.768 -10.919 1.00 97.75 117 ARG A CA 1
ATOM 926 C C . ARG A 1 117 ? -3.376 0.675 -10.989 1.00 97.75 117 ARG A C 1
ATOM 928 O O . ARG A 1 117 ? -2.817 0.892 -12.055 1.00 97.75 117 ARG A O 1
ATOM 935 N N . LEU A 1 118 ? -2.732 0.283 -9.890 1.00 97.62 118 LEU A N 1
ATOM 936 C CA . LEU A 1 118 ? -1.281 0.086 -9.845 1.00 97.62 118 LEU A CA 1
ATOM 937 C C . LEU A 1 118 ? -0.826 -1.030 -10.787 1.00 97.62 118 LEU A C 1
ATOM 939 O O . LEU A 1 118 ? 0.140 -0.856 -11.515 1.00 97.62 118 LEU A O 1
ATOM 943 N N . TRP A 1 119 ? -1.563 -2.140 -10.843 1.00 97.00 119 TRP A N 1
ATOM 944 C CA . TRP A 1 119 ? -1.290 -3.238 -11.770 1.00 97.00 119 TRP A CA 1
ATOM 945 C C . TRP A 1 119 ? -1.318 -2.786 -13.236 1.00 97.00 119 TRP A C 1
ATOM 947 O O . TRP A 1 119 ? -0.435 -3.154 -14.010 1.00 97.00 119 TRP A O 1
ATOM 957 N N . ALA A 1 120 ? -2.284 -1.944 -13.614 1.00 96.44 120 ALA A N 1
ATOM 958 C CA . ALA A 1 120 ? -2.319 -1.351 -14.948 1.00 96.44 120 ALA A CA 1
ATOM 959 C C . ALA A 1 120 ? -1.094 -0.451 -15.198 1.00 96.44 120 ALA A C 1
ATOM 961 O O . ALA A 1 120 ? -0.449 -0.585 -16.236 1.00 96.44 120 ALA A O 1
ATOM 962 N N . SER A 1 121 ? -0.710 0.381 -14.223 1.00 95.50 121 SER A N 1
ATOM 963 C CA . SER A 1 121 ? 0.498 1.215 -14.305 1.00 95.50 121 SER A CA 1
ATOM 964 C C . SER A 1 121 ? 1.793 0.399 -14.412 1.00 95.50 121 SER A C 1
ATOM 966 O O . SER A 1 121 ? 2.696 0.790 -15.150 1.00 95.50 121 SER A O 1
ATOM 968 N N . CYS A 1 122 ? 1.890 -0.761 -13.752 1.00 94.44 122 CYS A N 1
ATOM 969 C CA . CYS A 1 122 ? 3.001 -1.699 -13.950 1.00 94.44 122 CYS A CA 1
ATOM 970 C C . CYS A 1 122 ? 3.079 -2.169 -15.410 1.00 94.44 122 CYS A C 1
ATOM 972 O O . CYS A 1 122 ? 4.162 -2.209 -15.993 1.00 94.44 122 CYS A O 1
ATOM 974 N N . GLY A 1 123 ? 1.932 -2.498 -16.016 1.00 92.62 123 GLY A N 1
ATOM 975 C CA . GLY A 1 123 ? 1.845 -2.893 -17.424 1.00 92.62 123 GLY A CA 1
ATOM 976 C C . GLY A 1 123 ? 2.278 -1.780 -18.382 1.00 92.62 123 GLY A C 1
ATOM 977 O O . GLY A 1 123 ? 3.068 -2.026 -19.293 1.00 92.62 123 GLY A O 1
ATOM 978 N N . GLU A 1 124 ? 1.830 -0.547 -18.141 1.00 92.75 124 GLU A N 1
ATOM 979 C CA . GLU A 1 124 ? 2.257 0.635 -18.903 1.00 92.75 124 GLU A CA 1
ATOM 980 C C . GLU A 1 124 ? 3.773 0.857 -18.795 1.00 92.75 124 GLU A C 1
ATOM 982 O O . GLU A 1 124 ? 4.444 1.103 -19.800 1.00 92.75 124 GLU A O 1
ATOM 987 N N . ARG A 1 125 ? 4.338 0.709 -17.590 1.00 90.50 125 ARG A N 1
ATOM 988 C CA . ARG A 1 125 ? 5.776 0.874 -17.352 1.00 90.50 125 ARG A CA 1
ATOM 989 C C . ARG A 1 125 ? 6.604 -0.211 -18.038 1.00 90.50 125 ARG A C 1
ATOM 991 O O . ARG A 1 125 ? 7.618 0.108 -18.653 1.00 90.50 125 ARG A O 1
ATOM 998 N N . LEU A 1 126 ? 6.155 -1.465 -17.985 1.00 89.62 126 LEU A N 1
ATOM 999 C CA . LEU A 1 126 ? 6.759 -2.582 -18.717 1.00 89.62 126 LEU A CA 1
ATOM 1000 C C . LEU A 1 126 ? 6.765 -2.349 -20.229 1.00 89.62 126 LEU A C 1
ATOM 1002 O O . LEU A 1 126 ? 7.778 -2.572 -20.891 1.00 89.62 126 LEU A O 1
ATOM 1006 N N . GLN A 1 127 ? 5.645 -1.875 -20.776 1.00 87.94 127 GLN A N 1
ATOM 1007 C CA . GLN A 1 127 ? 5.543 -1.563 -22.196 1.00 87.94 127 GLN A CA 1
ATOM 1008 C C . GLN A 1 127 ? 6.488 -0.423 -22.594 1.00 87.94 127 GLN A C 1
ATOM 1010 O O . GLN A 1 127 ? 7.136 -0.512 -23.635 1.00 87.94 127 GLN A O 1
ATOM 1015 N N . ALA A 1 128 ? 6.591 0.625 -21.770 1.00 86.69 128 ALA A N 1
ATOM 1016 C CA . ALA A 1 128 ? 7.517 1.728 -22.007 1.00 86.69 128 ALA A CA 1
ATOM 1017 C C . ALA A 1 128 ? 8.976 1.244 -22.073 1.00 86.69 128 ALA A C 1
ATOM 1019 O O . ALA A 1 128 ? 9.674 1.567 -23.032 1.00 86.69 128 ALA A O 1
ATOM 1020 N N . PHE A 1 129 ? 9.405 0.395 -21.130 1.00 81.12 129 PHE A N 1
ATOM 1021 C CA . PHE A 1 129 ? 10.746 -0.201 -21.151 1.00 81.12 129 PHE A CA 1
ATOM 1022 C C . PHE A 1 129 ? 11.018 -1.008 -22.426 1.00 81.12 129 PHE A C 1
ATOM 1024 O O . PHE A 1 129 ? 12.061 -0.837 -23.053 1.00 81.12 129 PHE A O 1
ATOM 1031 N N . ALA A 1 130 ? 10.067 -1.844 -22.855 1.00 81.62 130 ALA A N 1
ATOM 1032 C CA . ALA A 1 130 ? 10.224 -2.645 -24.070 1.00 81.62 130 ALA A CA 1
ATOM 1033 C C . ALA A 1 130 ? 10.392 -1.783 -25.338 1.00 81.62 130 ALA A C 1
ATOM 1035 O O . ALA A 1 130 ? 11.125 -2.158 -26.254 1.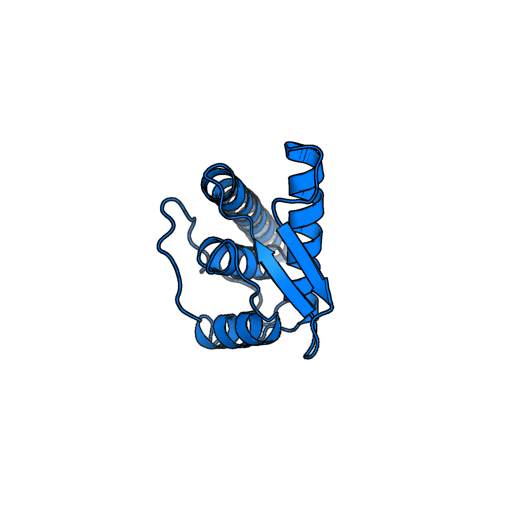00 81.62 130 ALA A O 1
ATOM 1036 N N . ILE A 1 131 ? 9.724 -0.625 -25.397 1.00 81.50 131 ILE A N 1
ATOM 1037 C CA . ILE A 1 131 ? 9.855 0.330 -26.508 1.00 81.50 131 ILE A CA 1
ATOM 1038 C C . ILE A 1 131 ? 11.223 1.025 -26.472 1.00 81.50 131 ILE A C 1
ATOM 1040 O O . ILE A 1 131 ? 11.865 1.148 -27.515 1.00 81.50 131 ILE A O 1
ATOM 1044 N N . GLU A 1 132 ? 11.673 1.470 -25.296 1.00 76.19 132 GLU A N 1
ATOM 1045 C CA . GLU A 1 132 ? 12.963 2.149 -25.115 1.00 76.19 132 GLU A CA 1
ATOM 1046 C C . GLU A 1 132 ? 14.151 1.239 -25.474 1.00 76.19 132 GLU A C 1
ATOM 1048 O O . GLU A 1 132 ? 15.047 1.670 -26.200 1.00 76.19 132 GLU A O 1
ATOM 1053 N N . GLU A 1 133 ? 14.135 -0.032 -25.054 1.00 66.31 133 GLU A N 1
ATOM 1054 C CA . GLU A 1 133 ? 15.179 -1.002 -25.419 1.00 66.31 133 GLU A CA 1
ATOM 1055 C C . GLU A 1 133 ? 15.139 -1.386 -26.907 1.00 66.31 133 GLU A C 1
ATOM 1057 O O . GLU A 1 133 ? 16.184 -1.508 -27.544 1.00 66.31 133 GLU A O 1
ATOM 1062 N N . GLY A 1 134 ? 13.945 -1.538 -27.492 1.00 60.25 134 GLY A N 1
ATOM 1063 C CA . GLY A 1 134 ? 13.787 -1.875 -28.911 1.00 60.25 134 GLY A CA 1
ATOM 1064 C C . GLY A 1 134 ? 14.138 -0.737 -29.878 1.00 60.25 134 GLY A C 1
ATOM 1065 O O . GLY A 1 134 ? 14.452 -1.001 -31.035 1.00 60.25 134 GLY A O 1
ATOM 1066 N N . GLY A 1 135 ? 14.091 0.520 -29.422 1.00 56.72 135 GLY A N 1
ATOM 1067 C CA . GLY A 1 135 ? 14.468 1.705 -30.203 1.00 56.72 135 GLY A CA 1
ATOM 1068 C C . GLY A 1 135 ? 15.956 2.068 -30.139 1.00 56.72 135 GLY A C 1
ATOM 1069 O O . GLY A 1 135 ? 16.405 2.912 -30.912 1.00 56.72 135 GLY A O 1
ATOM 1070 N N . ALA A 1 136 ? 16.718 1.448 -29.233 1.00 57.38 136 ALA A N 1
ATOM 1071 C CA . ALA A 1 136 ? 18.166 1.622 -29.101 1.00 57.38 136 ALA A CA 1
ATOM 1072 C C . ALA A 1 136 ? 18.990 0.642 -29.971 1.00 57.38 136 ALA A C 1
ATOM 1074 O O . ALA A 1 136 ? 20.217 0.613 -29.846 1.00 57.38 136 ALA A O 1
ATOM 1075 N N . ALA A 1 137 ? 18.328 -0.149 -30.829 1.00 47.25 137 ALA A N 1
ATOM 1076 C CA . ALA A 1 137 ? 18.916 -1.170 -31.704 1.00 47.25 137 ALA A CA 1
ATOM 1077 C C . ALA A 1 137 ? 18.994 -0.739 -33.179 1.00 47.25 137 ALA A C 1
ATOM 1079 O O . ALA A 1 137 ? 18.043 -0.089 -33.672 1.00 47.25 137 ALA A O 1
#

Secondary structure (DSSP, 8-state):
-PPPP-TTPPP------SB--TT-HHHHHHHHHHHHHSPSSS-EEHHHHHHHHHHH-TT-B--HHHHHHHHHHHHHHHHHHHSSSTTEEEEEETTEEEEEE--STTHHHHHHHHHHHHHHHHHHHHHHHHHHHHHT-

Radius of gyration: 15.3 Å; chains: 1; bounding box: 36×26×52 Å

Sequence (137 aa):
MRLRDTPGLPDATLQPPTVAEAGDPFSDLRVVHLLARIPRGQPVHVRDIVDQLDADYLDWSFSREVVVATVVQLQANWLTDYRNSDGIELRDGRSGPELVIEDSSRVDPWIVRQAHRLWASCGERLQAFAIEEGGAA

Foldseek 3Di:
DFWADAPLFDDLPQDDDAEADAPQLSNLLL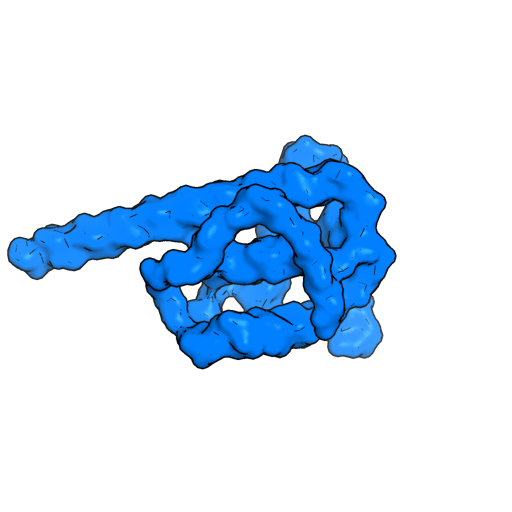LLVRVLTDDAPDKDALVVSQVVSCVVRVSHHDDSVNNVSSLVVVQVVCCVVPVDRQQWDWDQDPVGIIIHGHPDPVNRVVSSVVSVVSVVVSVVVVVVVVVVVVVVD

=== Feature glossary ===
The record interleaves many kinds of information about one protein. Here is each kind framed as the question it answers.

Q: What does the local fold look like, residue by residue?
A: A 3Di character summarizes, for each residue, the relative orientation of the Cα frame of its nearest spatial neighbor. Because it encodes fold topology rather than chemistry, 3Di alignments detect remote structural similarity that sequence alignment misses.

Q: Which residues are in helices, strands, or loops?
A: Secondary structure is the local, repeating backbone conformation. DSSP classifies it into eight states by reading the hydrogen-bond network: three helix types (H, G, I), two β types (E, B), two non-regular types (T, S), and unstructured coil (-).

Q: How big and how compact is the whole molecule?
A: Three whole-structure scalars: the radius of gyration (RMS distance of Cα from centroid, in Å), the count of Cα–Cα contacts (pairs closer than 8 Å and separated by more than four residues in sequence — i.e. tertiary, not local, contacts), and the bounding-box dimensions. Together they distinguish compact globular folds from extended fibres or disordered chains.

Q: How confident is the AlphaFold model at each residue?
A: For AlphaFold models, the B-factor field carries pLDDT — the model's own estimate of local accuracy on a 0–100 scale. Regions with pLDDT<50 should be treated as essentially unmodeled; they often correspond to intrinsically disordered segments.

Q: What family and function is it annotated with?
A: Functional annotations link the protein to curated databases. InterPro entries identify conserved domains and families by matching the sequence against member-database signatures (Pfam, PROSITE, CDD, …). Gene Ontology (GO) terms describe molecular function, biological process, and cellular component in a controlled vocabulary. CATH places the structure in a hierarchical fold classification (Class/Architecture/Topology/Homologous-superfamily). The organism is the source species.

Q: What known structures does this most resemble?
A: Nearest PDB neighbors are the top structural matches found by Foldseek when searching this structure against the entire Protein Data Bank. Each hit reports a TM-score (0 to 1; >0.5 almost always implies the same fold) and an E-value. These are *structural* homologs — they may share no detectable sequence similarity.

Q: Which residues are buried vs exposed?
A: Solvent-accessible surface area (SASA) is the area in Å² traced out by the centre of a 1.4 Å probe sphere (a water molecule) rolled over the protein's van der Waals surface (Shrake–Rupley / Lee–Richards construction). Buried residues have near-zero SASA; fully exposed residues can exceed 200 Å². The total SASA scales roughly with the number of surface residues.

Q: What are the backbone torsion angles?
A: φ (phi) and ψ (psi) are the two rotatable backbone dihedrals per residue: φ is the C(i-1)–N–Cα–C torsion, ψ is the N–Cα–C–N(i+1) torsion, both in degrees on (−18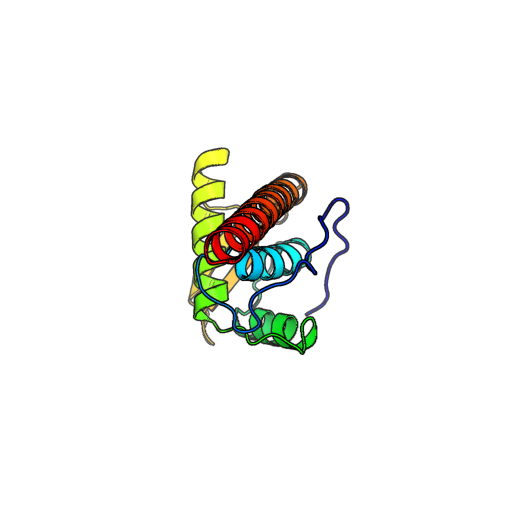0°, 180°]. α-helical residues cluster near (−60°, −45°); β-strand residues near (−120°, +130°). A Ramachandran plot is simply a scatter of (φ, ψ) for every residue.

Q: Are the domains correctly placed relative to each other?
A: Predicted aligned error is AlphaFold's pairwise confidence. Unlike pLDDT (per-residue), PAE is per-residue-pair and captures whether two parts of the structure are correctly placed relative to each other. Units are ångströms of expected positional error.

Q: What if only a Cα trace is available?
A: P-SEA three-state annotation labels each residue as helix, strand, or coil based purely on the geometry of the Cα trace. It serves as a fallback when the full backbone (and thus DSSP) is unavailable.

Q: What is the amino-acid chain?
A: This is the polypeptide sequence — one letter per residue, N-terminus first. Length ranges from a few dozen residues for small domains to over a thousand for large multi-domain proteins.

Q: What do the rendered images show?
A: The six renders are orthographic views along the three Cartesian axes in both directions. Representation (cartoon, sticks, or surface) and color scheme (sequence-rainbow or by-chain) vary across proteins so the training set covers all the common visualization conventions.

Q: What do the diagnostic plots show?
A: Plot images: a contact map (which residues are close in 3D, as an N×N binary image), a Ramachandran scatter (backbone torsion angles, revealing secondary-structure composition at a glance), and — for AlphaFold structures — a PAE heatmap (pairwise prediction confidence).

Q: How mobile is each atom in the crystal?
A: B-factor (Debye–Waller factor) reflects atomic displacement in the crystal lattice. It is an experimental observable (units Å²), not a prediction; low values mean the atom is pinned down, high values mean it moves or is heterogeneous across the crystal.

Q: Where is each backbone atom in 3D?
A: The mmCIF table is the protein's shape written out atom by atom. For each backbone N, Cα, C, and carbonyl O, it records an (x, y, z) coordinate triple in Å plus the residue type, chain letter, and residue number.